Protein AF-A0A967HDT1-F1 (afdb_monomer_lite)

pLDDT: mean 88.94, std 8.3, range [60.56, 97.44]

Sequence (86 aa):
MENVMGPALDRQVQEGRINSWGWLSHFVGGKYRRLLTMDGADHTALLEARTQVIQETNAQGALIAEFNDVCNGHDDVLWNIRVARP

Secondary structure (DSSP, 8-state):
-HHHHHHHHHHHHHTTSSSEEEEEE-SS--S-SEEEEEE-SSHHHHHHHHHHHHHHHHTTTHHHHHHHHHT---------------

Foldseek 3Di:
DCVQLVVLQVVCCVVQLWVDWDKDADPDDDPDGIDIDTHHDDDVSVVVSVVSSVVVSVVPPPVSVVVCVVVVDDDDDDDDDDDPDD

Radius of gyration: 14.37 Å; chains: 1; bounding box: 29×22×47 Å

Structure (mmCIF, N/CA/C/O backbone):
data_AF-A0A967HDT1-F1
#
_entry.id   AF-A0A967HDT1-F1
#
loop_
_atom_site.group_PDB
_atom_site.id
_atom_site.type_symbol
_atom_site.label_atom_id
_atom_site.label_alt_id
_atom_site.label_comp_id
_atom_site.label_asym_id
_atom_site.label_entity_id
_atom_site.label_seq_id
_atom_site.pdbx_PDB_ins_code
_atom_site.Cartn_x
_atom_site.Cartn_y
_atom_site.Cartn_z
_atom_site.occupancy
_atom_site.B_iso_or_equiv
_atom_site.auth_seq_id
_atom_site.auth_comp_id
_atom_site.auth_asym_id
_atom_site.auth_atom_id
_atom_site.pdbx_PDB_model_num
ATOM 1 N N . MET A 1 1 ? -0.550 -5.114 10.159 1.00 70.44 1 MET A N 1
ATOM 2 C CA . MET A 1 1 ? -0.210 -4.685 8.782 1.00 70.44 1 MET A CA 1
ATOM 3 C C . MET A 1 1 ? -1.189 -5.261 7.787 1.00 70.44 1 MET A C 1
ATOM 5 O O . MET A 1 1 ? -1.919 -4.464 7.229 1.00 70.44 1 MET A O 1
ATOM 9 N N . GLU A 1 2 ? -1.275 -6.585 7.613 1.00 80.06 2 GLU A N 1
ATOM 10 C CA . GLU A 1 2 ? -2.324 -7.205 6.776 1.00 80.06 2 GLU A CA 1
ATOM 11 C C . GLU A 1 2 ? -3.718 -6.777 7.235 1.00 80.06 2 GLU A C 1
ATOM 13 O O . GLU A 1 2 ? -4.455 -6.200 6.460 1.00 80.06 2 GLU A O 1
ATOM 18 N N . ASN A 1 3 ? -4.017 -6.858 8.530 1.00 84.00 3 ASN A N 1
ATOM 19 C CA . ASN A 1 3 ? -5.317 -6.400 9.047 1.00 84.00 3 ASN A CA 1
ATOM 20 C C . ASN A 1 3 ? -5.513 -4.872 9.042 1.00 84.00 3 ASN A C 1
ATOM 22 O O . ASN A 1 3 ? -6.609 -4.408 9.320 1.00 84.00 3 ASN A O 1
ATOM 26 N N . VAL A 1 4 ? -4.451 -4.098 8.793 1.00 88.69 4 VAL A N 1
ATOM 27 C CA . VAL A 1 4 ? -4.478 -2.627 8.867 1.00 88.69 4 VAL A CA 1
ATOM 28 C C . VAL A 1 4 ? -4.602 -2.049 7.460 1.00 88.69 4 VAL A C 1
ATOM 30 O O . VAL A 1 4 ? -5.584 -1.403 7.135 1.00 88.69 4 VAL A O 1
ATOM 33 N N . MET A 1 5 ? -3.642 -2.336 6.581 1.00 91.50 5 MET A N 1
ATOM 34 C CA . MET A 1 5 ? -3.637 -1.834 5.203 1.00 91.50 5 MET A CA 1
ATOM 35 C C . MET A 1 5 ? -4.178 -2.848 4.191 1.00 91.50 5 MET A C 1
ATOM 37 O O . MET A 1 5 ? -4.571 -2.444 3.103 1.00 91.50 5 MET A O 1
ATOM 41 N N . GLY A 1 6 ? -4.192 -4.145 4.516 1.00 93.81 6 GLY A N 1
ATOM 42 C CA . GLY A 1 6 ? -4.528 -5.215 3.571 1.00 93.81 6 GLY A CA 1
ATOM 43 C C . GLY A 1 6 ? -5.905 -5.058 2.932 1.00 93.81 6 GLY A C 1
ATOM 44 O O . GLY A 1 6 ? -5.954 -5.003 1.712 1.00 93.81 6 GLY A O 1
ATOM 45 N N . PRO A 1 7 ? -7.000 -4.847 3.691 1.00 94.88 7 PRO A N 1
ATOM 46 C CA . PRO A 1 7 ? -8.318 -4.627 3.092 1.00 94.88 7 PRO A CA 1
ATOM 47 C C . PRO A 1 7 ? -8.366 -3.442 2.117 1.00 94.88 7 PRO A C 1
ATOM 49 O O . PRO A 1 7 ? -8.992 -3.527 1.062 1.00 94.88 7 PRO A O 1
ATOM 52 N N . ALA A 1 8 ? -7.687 -2.338 2.446 1.00 95.69 8 ALA A N 1
ATOM 53 C CA . ALA A 1 8 ? -7.620 -1.174 1.567 1.00 95.69 8 ALA A CA 1
ATOM 54 C C . ALA A 1 8 ? -6.807 -1.483 0.299 1.00 95.69 8 ALA A C 1
ATOM 56 O O . ALA A 1 8 ? -7.223 -1.113 -0.795 1.00 95.69 8 ALA A O 1
ATOM 57 N N . LEU A 1 9 ? -5.684 -2.195 0.427 1.00 96.69 9 LEU A N 1
ATOM 58 C CA . LEU A 1 9 ? -4.841 -2.612 -0.697 1.00 96.69 9 LEU A CA 1
ATOM 59 C C . LEU A 1 9 ? -5.540 -3.636 -1.604 1.00 96.69 9 LEU A C 1
ATOM 61 O O . LEU A 1 9 ? -5.503 -3.486 -2.823 1.00 96.69 9 LEU A O 1
ATOM 65 N N . ASP A 1 10 ? -6.242 -4.616 -1.033 1.00 97.19 10 ASP A N 1
ATOM 66 C CA . ASP A 1 10 ? -7.046 -5.592 -1.777 1.00 97.19 10 ASP A CA 1
ATOM 67 C C . ASP A 1 10 ? -8.116 -4.898 -2.611 1.00 97.19 10 ASP A C 1
ATOM 69 O O . ASP A 1 10 ? -8.317 -5.226 -3.780 1.00 97.19 10 ASP A O 1
ATOM 73 N N . ARG A 1 11 ? -8.762 -3.878 -2.045 1.00 96.56 11 ARG A N 1
ATOM 74 C CA . ARG A 1 11 ? -9.727 -3.065 -2.777 1.00 96.56 11 ARG A CA 1
ATOM 75 C C . ARG A 1 11 ? -9.071 -2.290 -3.928 1.00 96.56 11 ARG A C 1
ATOM 77 O O . ARG A 1 11 ? -9.638 -2.232 -5.013 1.00 96.56 11 ARG A O 1
ATOM 84 N N . GLN A 1 12 ? -7.867 -1.740 -3.744 1.00 97.44 12 GLN A N 1
ATOM 85 C CA . GLN A 1 12 ? -7.129 -1.089 -4.840 1.00 97.44 12 GLN A CA 1
ATOM 86 C C . GLN A 1 12 ? -6.792 -2.064 -5.980 1.00 97.44 12 GLN A C 1
ATOM 88 O O . GLN A 1 12 ? -6.855 -1.665 -7.144 1.00 97.44 12 GLN A O 1
ATOM 93 N N . VAL A 1 13 ? -6.480 -3.327 -5.659 1.00 97.38 13 VAL A N 1
ATOM 94 C CA . VAL A 1 13 ? -6.291 -4.393 -6.659 1.00 97.38 13 VAL A CA 1
ATOM 95 C C . VAL A 1 13 ? -7.604 -4.708 -7.375 1.00 97.38 13 VAL A C 1
ATOM 97 O O . VAL A 1 13 ? -7.645 -4.736 -8.602 1.00 97.38 13 VAL A O 1
ATOM 100 N N . GLN A 1 14 ? -8.696 -4.903 -6.632 1.00 97.31 14 GLN A N 1
ATOM 101 C CA . GLN A 1 14 ? -10.017 -5.212 -7.198 1.00 97.31 14 GLN A CA 1
ATOM 102 C C . GLN A 1 14 ? -10.534 -4.108 -8.127 1.00 97.31 14 GLN A C 1
ATOM 104 O O . GLN A 1 14 ? -11.170 -4.394 -9.137 1.00 97.31 14 GLN A O 1
ATOM 109 N N . GLU A 1 15 ? -10.239 -2.850 -7.804 1.00 95.94 15 GLU A N 1
ATOM 110 C CA . GLU A 1 15 ? -10.600 -1.686 -8.616 1.00 95.94 15 GLU A CA 1
ATOM 111 C C . GLU A 1 15 ? -9.589 -1.398 -9.745 1.00 95.94 15 GLU A C 1
ATOM 113 O O . GLU A 1 15 ? -9.741 -0.416 -10.471 1.00 95.94 15 GLU A O 1
ATOM 118 N N . GLY A 1 16 ? -8.562 -2.241 -9.913 1.00 95.44 16 GLY A N 1
ATOM 119 C CA . GLY A 1 16 ? -7.584 -2.157 -11.001 1.00 95.44 16 GLY A CA 1
ATOM 120 C C . GLY A 1 16 ? -6.627 -0.966 -10.915 1.00 95.44 16 GLY A C 1
ATOM 121 O O . GLY A 1 16 ? -6.008 -0.611 -11.915 1.00 95.44 16 GLY A O 1
ATOM 122 N N . ARG A 1 17 ? -6.509 -0.323 -9.746 1.00 95.25 17 ARG A N 1
ATOM 123 C CA . ARG A 1 17 ? -5.630 0.844 -9.548 1.00 95.25 17 ARG A CA 1
ATOM 124 C C . ARG A 1 17 ? -4.181 0.463 -9.272 1.00 95.25 17 ARG A C 1
ATOM 126 O O . ARG A 1 17 ? -3.271 1.206 -9.633 1.00 95.25 17 ARG A O 1
ATOM 133 N N . ILE A 1 18 ? -3.971 -0.698 -8.663 1.00 96.94 18 ILE A N 1
ATOM 134 C CA . ILE A 1 18 ? -2.668 -1.359 -8.562 1.00 96.94 18 ILE A CA 1
ATOM 135 C C . ILE A 1 18 ? -2.821 -2.789 -9.073 1.00 96.94 18 ILE A C 1
ATOM 137 O O . ILE A 1 18 ? -3.905 -3.363 -8.988 1.00 96.94 18 ILE A O 1
ATOM 141 N N . ASN A 1 19 ? -1.753 -3.372 -9.607 1.00 95.56 19 ASN A N 1
ATOM 142 C CA . ASN A 1 19 ? -1.799 -4.738 -10.125 1.00 95.56 19 ASN A CA 1
ATOM 143 C C . ASN A 1 19 ? -1.667 -5.753 -8.988 1.00 95.56 19 ASN A C 1
ATOM 145 O O . ASN A 1 19 ? -2.346 -6.778 -8.981 1.00 95.56 19 ASN A O 1
ATOM 149 N N . SER A 1 20 ? -0.772 -5.481 -8.036 1.00 95.56 20 SER A N 1
ATOM 150 C CA . SER A 1 20 ? -0.550 -6.340 -6.882 1.00 95.56 20 SER A CA 1
ATOM 151 C C . SER A 1 20 ? 0.045 -5.572 -5.706 1.00 95.56 20 SER A C 1
ATOM 153 O O . SER A 1 20 ? 0.522 -4.437 -5.829 1.00 95.56 20 SER A O 1
ATOM 155 N N . TRP A 1 21 ? 0.015 -6.216 -4.545 1.00 96.38 21 TRP A N 1
ATOM 156 C CA . TRP A 1 21 ? 0.744 -5.784 -3.368 1.00 96.38 21 TRP A CA 1
ATOM 157 C C . TRP A 1 21 ? 1.243 -6.998 -2.580 1.00 96.38 21 TRP A C 1
ATOM 159 O O . TRP A 1 21 ? 0.776 -8.120 -2.773 1.00 96.38 21 TRP A O 1
ATOM 169 N N . GLY A 1 22 ? 2.198 -6.778 -1.680 1.00 94.38 22 GLY A N 1
ATOM 170 C CA . GLY A 1 22 ? 2.693 -7.827 -0.797 1.00 94.38 22 GLY A CA 1
ATOM 171 C C . GLY A 1 22 ? 3.573 -7.299 0.326 1.00 94.38 22 GLY A C 1
ATOM 172 O O . GLY A 1 22 ? 4.046 -6.163 0.293 1.00 94.38 22 GLY A O 1
ATOM 173 N N . TRP A 1 23 ? 3.804 -8.147 1.326 1.00 89.94 23 TRP A N 1
ATOM 174 C CA . TRP A 1 23 ? 4.797 -7.903 2.366 1.00 89.94 23 TRP A CA 1
ATOM 175 C C . TRP A 1 23 ? 5.966 -8.860 2.205 1.00 89.94 23 TRP A C 1
ATOM 177 O O . TRP A 1 23 ? 5.797 -10.077 2.184 1.00 89.94 23 TRP A O 1
ATOM 187 N N . LEU A 1 24 ? 7.166 -8.297 2.162 1.00 87.06 24 LEU A N 1
ATOM 188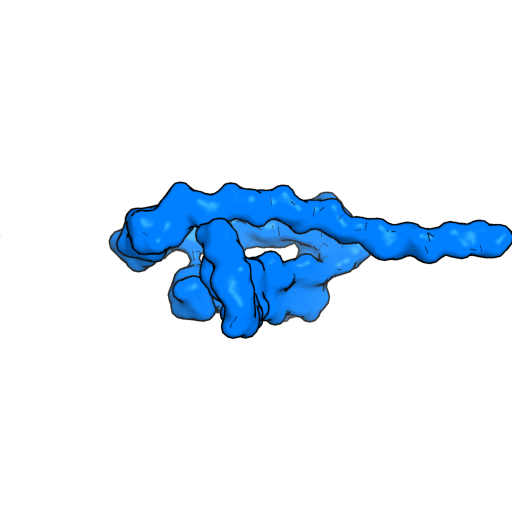 C CA . LEU A 1 24 ? 8.408 -9.044 2.266 1.00 87.06 24 LEU A CA 1
ATOM 189 C C . LEU A 1 24 ? 9.016 -8.801 3.644 1.00 87.06 24 LEU A C 1
ATOM 191 O O . LEU A 1 24 ? 8.932 -7.702 4.198 1.00 87.06 24 LEU A O 1
ATOM 195 N N . SER A 1 25 ? 9.640 -9.825 4.207 1.00 84.69 25 SER A N 1
ATOM 196 C CA . SER A 1 25 ? 10.437 -9.717 5.424 1.00 84.69 25 SER A CA 1
ATOM 197 C C . SER A 1 25 ? 11.906 -9.943 5.095 1.00 84.69 25 SER A C 1
ATOM 199 O O . SER A 1 25 ? 12.256 -10.710 4.196 1.00 84.69 25 SER A O 1
ATOM 201 N N . HIS A 1 26 ? 12.786 -9.257 5.820 1.00 76.06 26 HIS A N 1
ATOM 202 C CA . HIS A 1 26 ? 14.212 -9.526 5.705 1.00 76.06 26 HIS A CA 1
ATOM 203 C C . HIS A 1 26 ? 14.537 -10.880 6.340 1.00 76.06 26 HIS A C 1
ATOM 205 O O . HIS A 1 26 ? 14.146 -11.145 7.477 1.00 76.06 26 HIS A O 1
ATOM 211 N N . PHE A 1 27 ? 15.289 -11.714 5.618 1.00 73.75 27 PHE A N 1
ATOM 212 C CA . PHE A 1 27 ? 15.781 -12.991 6.141 1.00 73.75 27 PHE A CA 1
ATOM 213 C C . PHE A 1 27 ? 16.926 -12.800 7.153 1.00 73.75 27 PHE A C 1
ATOM 215 O O . PHE A 1 27 ? 17.018 -13.528 8.136 1.00 73.75 27 PHE A O 1
ATOM 222 N N . VAL A 1 28 ? 17.773 -11.785 6.948 1.00 76.50 28 VAL A N 1
ATOM 223 C CA . VAL A 1 28 ? 18.848 -11.371 7.866 1.00 76.50 28 VAL A CA 1
ATOM 224 C C . VAL A 1 28 ? 18.731 -9.867 8.093 1.00 76.50 28 VAL A C 1
ATOM 226 O O . VAL A 1 28 ? 18.340 -9.151 7.177 1.00 76.50 28 VAL A O 1
ATOM 229 N N . GLY A 1 29 ? 19.014 -9.416 9.319 1.00 69.12 29 GLY A N 1
ATOM 230 C CA . GLY A 1 29 ? 18.659 -8.094 9.846 1.00 69.12 29 GLY A CA 1
ATOM 231 C C . GLY A 1 29 ? 18.918 -6.872 8.949 1.00 69.12 29 GLY A C 1
ATOM 232 O O . GLY A 1 29 ? 19.758 -6.870 8.058 1.00 69.12 29 GLY A O 1
ATOM 233 N N . GLY A 1 30 ? 18.197 -5.792 9.253 1.00 75.12 30 GLY A N 1
ATOM 234 C CA . GLY A 1 30 ? 18.276 -4.481 8.611 1.00 75.12 30 GLY A CA 1
ATOM 235 C C . GLY A 1 30 ? 17.517 -3.441 9.442 1.00 75.12 30 GLY A C 1
ATOM 236 O O . GLY A 1 30 ? 16.819 -3.806 10.391 1.00 75.12 30 GLY A O 1
ATOM 237 N N . LYS A 1 31 ? 17.642 -2.149 9.102 1.00 83.06 31 LYS A N 1
ATOM 238 C CA . LYS A 1 31 ? 16.950 -1.052 9.818 1.00 83.06 31 LYS A CA 1
ATOM 239 C C . LYS A 1 31 ? 15.433 -1.276 9.872 1.00 83.06 31 LYS A C 1
ATOM 241 O O . LYS A 1 31 ? 14.813 -1.063 10.909 1.00 83.06 31 LYS A O 1
ATOM 246 N N . TYR A 1 32 ? 14.856 -1.763 8.774 1.00 85.00 32 TYR A N 1
ATOM 247 C CA . TYR A 1 32 ? 13.441 -2.115 8.679 1.00 85.00 32 TYR A CA 1
ATOM 248 C C . TYR A 1 32 ? 13.261 -3.627 8.649 1.00 85.00 32 TYR A C 1
ATOM 250 O O . TYR A 1 32 ? 14.003 -4.340 7.984 1.00 85.00 32 TYR A O 1
ATOM 258 N N . ARG A 1 33 ? 12.246 -4.135 9.350 1.00 79.31 33 ARG A N 1
ATOM 259 C CA . ARG A 1 33 ? 11.967 -5.581 9.434 1.00 79.31 33 ARG A CA 1
ATOM 260 C C . ARG A 1 33 ? 11.068 -6.097 8.306 1.00 79.31 33 ARG A C 1
ATOM 262 O O . ARG A 1 33 ? 10.988 -7.304 8.098 1.00 79.31 33 ARG A O 1
ATOM 269 N N . ARG A 1 34 ? 10.373 -5.193 7.609 1.00 84.88 34 ARG A N 1
ATOM 270 C CA . ARG A 1 34 ? 9.353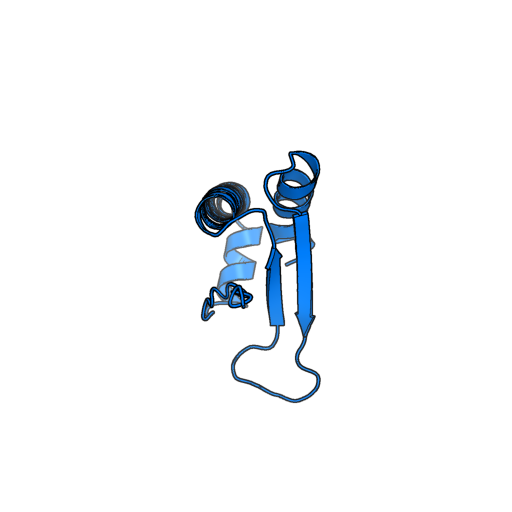 -5.497 6.598 1.00 84.88 34 ARG A CA 1
ATOM 271 C C . ARG A 1 34 ? 9.393 -4.469 5.471 1.00 84.88 34 ARG A C 1
ATOM 273 O O . ARG A 1 34 ? 9.713 -3.312 5.729 1.00 84.88 34 ARG A O 1
ATOM 280 N N . LEU A 1 35 ? 9.023 -4.897 4.272 1.00 88.19 35 LEU A N 1
ATOM 281 C CA . LEU A 1 35 ? 8.914 -4.089 3.062 1.00 88.19 35 LEU A CA 1
ATOM 282 C C . LEU A 1 35 ? 7.525 -4.286 2.450 1.00 88.19 35 LEU A C 1
ATOM 284 O O . LEU A 1 35 ? 7.143 -5.420 2.167 1.00 88.19 35 LEU A O 1
ATOM 288 N N . LEU A 1 36 ? 6.797 -3.187 2.244 1.00 91.12 36 LEU A N 1
ATOM 289 C CA . LEU A 1 36 ? 5.566 -3.180 1.456 1.00 91.12 36 LEU A CA 1
ATOM 290 C C . LEU A 1 36 ? 5.947 -3.050 -0.008 1.00 91.12 36 LEU A C 1
ATOM 292 O O . LEU A 1 36 ? 6.561 -2.056 -0.392 1.00 91.12 36 LEU A O 1
ATOM 296 N N . THR A 1 37 ? 5.554 -4.014 -0.823 1.00 93.44 37 THR A N 1
ATOM 297 C CA . THR A 1 37 ? 5.656 -3.916 -2.275 1.00 93.44 37 THR A CA 1
ATOM 298 C C . THR A 1 37 ? 4.287 -3.620 -2.854 1.00 93.44 37 THR A C 1
ATOM 300 O O . THR A 1 37 ? 3.294 -4.205 -2.429 1.00 93.44 37 THR A O 1
ATOM 303 N N . MET A 1 38 ? 4.240 -2.717 -3.825 1.00 95.12 38 MET A N 1
ATOM 304 C CA . MET A 1 38 ? 3.065 -2.434 -4.644 1.00 95.12 38 MET A CA 1
ATOM 305 C C . MET A 1 38 ? 3.564 -2.210 -6.067 1.00 95.12 38 MET A C 1
ATOM 307 O O . MET A 1 38 ? 4.598 -1.563 -6.251 1.00 95.12 38 MET A O 1
ATOM 311 N N . ASP A 1 39 ? 2.837 -2.706 -7.056 1.00 94.94 39 ASP A N 1
ATOM 312 C CA . ASP A 1 39 ? 3.106 -2.406 -8.458 1.00 94.94 39 ASP A CA 1
ATOM 313 C C . ASP A 1 39 ? 1.816 -2.016 -9.182 1.00 94.94 39 ASP A C 1
ATOM 315 O O . ASP A 1 39 ? 0.710 -2.342 -8.755 1.00 94.94 39 ASP A O 1
ATOM 319 N N . GLY A 1 40 ? 1.957 -1.259 -10.263 1.00 92.44 40 GLY A N 1
ATOM 320 C CA . GLY A 1 40 ? 0.844 -0.663 -10.987 1.00 92.44 40 GLY A CA 1
ATOM 321 C C . GLY A 1 40 ? 1.278 -0.207 -12.372 1.00 92.44 40 GLY A C 1
ATOM 322 O O . GLY A 1 40 ? 2.418 -0.432 -12.780 1.00 92.44 40 GLY A O 1
ATOM 323 N N . ALA A 1 41 ? 0.360 0.434 -13.094 1.00 91.75 41 ALA A N 1
ATOM 324 C CA . ALA A 1 41 ? 0.587 0.866 -14.473 1.00 91.75 41 ALA A CA 1
ATOM 325 C C . ALA A 1 41 ? 1.728 1.891 -14.602 1.00 91.75 41 ALA A C 1
ATOM 327 O O . ALA A 1 41 ? 2.577 1.777 -15.486 1.00 91.75 41 ALA A O 1
ATOM 328 N N . ASP A 1 42 ? 1.759 2.876 -13.706 1.00 91.81 42 ASP A N 1
ATOM 329 C CA . ASP A 1 42 ? 2.785 3.911 -13.645 1.00 91.81 42 ASP A CA 1
ATOM 330 C C . ASP A 1 42 ? 2.895 4.504 -12.230 1.00 91.81 42 ASP A C 1
ATOM 332 O O . ASP A 1 42 ? 2.145 4.154 -11.316 1.00 91.81 42 ASP A O 1
ATOM 336 N N . HIS A 1 43 ? 3.872 5.394 -12.035 1.00 92.94 43 HIS A N 1
ATOM 337 C CA . HIS A 1 43 ? 4.127 6.022 -10.737 1.00 92.94 43 HIS A CA 1
ATOM 338 C C . HIS A 1 43 ? 2.991 6.925 -10.261 1.00 92.94 43 HIS A C 1
ATOM 340 O O . HIS A 1 43 ? 2.742 6.969 -9.060 1.00 92.94 43 HIS A O 1
ATOM 346 N N . THR A 1 44 ? 2.305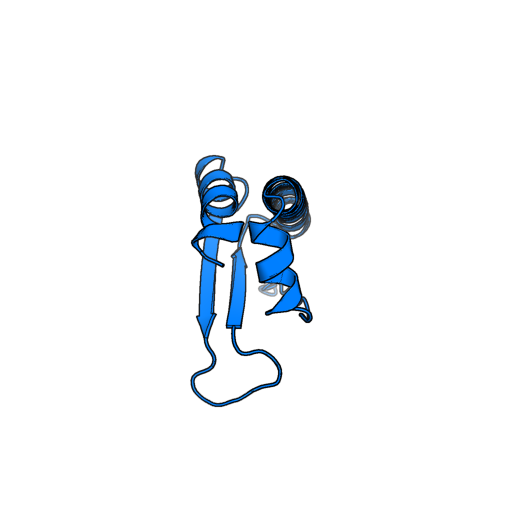 7.627 -11.162 1.00 93.88 44 THR A N 1
ATOM 347 C CA . THR A 1 44 ? 1.215 8.533 -10.785 1.00 93.88 44 THR A CA 1
ATOM 348 C C . THR A 1 44 ? 0.039 7.730 -10.247 1.00 93.88 44 THR A C 1
ATOM 350 O O . THR A 1 44 ? -0.380 7.956 -9.113 1.00 93.88 44 THR A O 1
ATOM 353 N N . ALA A 1 45 ? -0.418 6.725 -10.998 1.00 92.69 45 ALA A N 1
ATOM 354 C CA . ALA A 1 45 ? -1.504 5.846 -10.574 1.00 92.69 45 ALA A CA 1
ATOM 355 C C . ALA A 1 45 ? -1.177 5.130 -9.249 1.00 92.69 45 ALA A C 1
ATOM 357 O O . ALA A 1 45 ? -2.017 5.053 -8.351 1.00 92.69 45 ALA A O 1
ATOM 358 N N . LEU A 1 46 ? 0.071 4.668 -9.083 1.00 94.75 46 LEU A N 1
ATOM 359 C CA . LEU A 1 46 ? 0.519 4.007 -7.854 1.00 94.75 46 LEU A CA 1
ATOM 360 C C . LEU A 1 46 ? 0.462 4.942 -6.633 1.00 94.75 46 LEU A C 1
ATOM 362 O O . LEU A 1 46 ? 0.030 4.534 -5.553 1.00 94.75 46 LEU A O 1
ATOM 366 N N . LEU A 1 47 ? 0.894 6.197 -6.787 1.00 95.31 47 LEU A N 1
ATOM 367 C CA . LEU A 1 47 ? 0.890 7.188 -5.706 1.00 95.31 47 LEU A CA 1
ATOM 368 C C . LEU A 1 47 ? -0.529 7.651 -5.348 1.00 95.31 47 LEU A C 1
ATOM 370 O O . LEU A 1 47 ? -0.832 7.842 -4.166 1.00 95.31 47 LEU A O 1
ATOM 374 N N . GLU A 1 48 ? -1.415 7.782 -6.334 1.00 96.25 48 GLU A N 1
ATOM 375 C CA . GLU A 1 48 ? -2.834 8.069 -6.102 1.00 96.25 48 GLU A CA 1
ATOM 376 C C . GLU A 1 48 ? -3.503 6.936 -5.314 1.00 96.25 48 GLU A C 1
ATOM 378 O O . GLU A 1 48 ? -4.141 7.185 -4.286 1.00 96.25 48 GLU A O 1
ATOM 383 N N . ALA A 1 49 ? -3.284 5.684 -5.723 1.00 96.50 49 ALA A N 1
ATOM 384 C CA . ALA A 1 49 ? -3.776 4.512 -5.005 1.00 96.50 49 ALA A CA 1
ATOM 385 C C . ALA A 1 49 ? -3.232 4.452 -3.569 1.00 96.50 49 ALA A C 1
ATOM 387 O O . ALA A 1 49 ? -3.986 4.241 -2.615 1.00 96.50 49 ALA A O 1
ATOM 388 N N . ARG A 1 50 ? -1.930 4.708 -3.382 1.00 95.38 50 ARG A N 1
ATOM 389 C CA . ARG A 1 50 ? -1.309 4.739 -2.051 1.00 95.38 50 ARG A CA 1
ATOM 390 C C . ARG A 1 50 ? -1.896 5.839 -1.167 1.00 95.38 50 ARG A C 1
ATOM 392 O O . ARG A 1 50 ? -2.091 5.610 0.025 1.00 95.38 50 ARG A O 1
ATOM 399 N N . THR A 1 51 ? -2.216 7.000 -1.731 1.00 96.19 51 THR A N 1
ATOM 400 C CA . THR A 1 51 ? -2.868 8.091 -0.993 1.00 96.19 51 THR A CA 1
ATOM 401 C C . THR A 1 51 ? -4.231 7.656 -0.457 1.00 96.19 51 THR A C 1
ATOM 403 O O . THR A 1 51 ? -4.521 7.879 0.719 1.00 96.19 51 THR A O 1
ATOM 406 N N . GLN A 1 52 ? -5.034 6.968 -1.271 1.00 96.06 52 GLN A N 1
ATOM 407 C CA . GLN A 1 52 ? -6.332 6.438 -0.837 1.00 96.06 52 GLN A CA 1
ATOM 408 C C . GLN A 1 52 ? -6.183 5.389 0.273 1.00 96.06 52 GLN A C 1
ATOM 410 O O . GLN A 1 52 ? -6.888 5.449 1.278 1.00 96.06 52 GLN A O 1
ATOM 415 N N . VAL A 1 53 ? -5.213 4.475 0.145 1.00 95.50 53 VAL A N 1
ATOM 416 C CA . VAL A 1 53 ? -4.914 3.476 1.189 1.00 95.50 53 VAL A CA 1
ATOM 417 C C . VAL A 1 53 ? -4.562 4.151 2.511 1.00 95.50 53 VAL A C 1
ATOM 419 O O . VAL A 1 53 ? -5.057 3.734 3.556 1.00 95.50 53 VAL A O 1
ATOM 422 N N . ILE A 1 54 ? -3.736 5.201 2.485 1.00 92.69 54 ILE A N 1
ATOM 423 C CA . ILE A 1 54 ? -3.367 5.957 3.689 1.00 92.69 54 ILE A CA 1
ATOM 424 C C . ILE A 1 54 ? -4.600 6.618 4.312 1.00 92.69 54 ILE A C 1
ATOM 426 O O . ILE A 1 54 ? -4.790 6.520 5.522 1.00 92.69 54 ILE A O 1
ATOM 430 N N . GLN A 1 55 ? -5.449 7.262 3.509 1.00 93.69 55 GLN A N 1
ATOM 431 C CA . GLN A 1 55 ? -6.667 7.918 3.996 1.00 93.69 55 GLN A CA 1
ATOM 432 C C . GLN A 1 55 ? -7.613 6.926 4.683 1.00 93.69 55 GLN A C 1
ATOM 434 O O . GLN A 1 55 ? -8.068 7.178 5.798 1.00 93.69 55 GLN A O 1
ATOM 439 N N . GLU A 1 56 ? -7.852 5.773 4.064 1.00 93.88 56 GLU A N 1
ATOM 440 C CA . GLU A 1 56 ? -8.697 4.718 4.634 1.00 93.88 56 GLU A CA 1
ATOM 441 C C . GLU A 1 56 ? -8.095 4.090 5.879 1.00 93.88 56 GLU A C 1
ATOM 443 O O . GLU A 1 56 ? -8.795 3.828 6.855 1.00 93.88 56 GLU A O 1
ATOM 448 N N . THR A 1 57 ? -6.784 3.875 5.868 1.00 91.81 57 THR A N 1
ATOM 449 C CA . THR A 1 57 ? -6.082 3.302 7.011 1.00 91.81 57 THR A CA 1
ATOM 450 C C . THR A 1 57 ? -6.116 4.259 8.205 1.00 91.81 57 THR A C 1
ATOM 452 O O . THR A 1 57 ? -6.374 3.837 9.331 1.00 91.81 57 THR A O 1
ATOM 455 N N . ASN A 1 58 ? -5.950 5.562 7.972 1.00 90.44 58 ASN A N 1
ATOM 456 C CA . ASN A 1 58 ? -6.028 6.583 9.018 1.00 90.44 58 ASN A CA 1
ATOM 457 C C . ASN A 1 58 ? -7.426 6.699 9.644 1.00 90.44 58 ASN A C 1
AT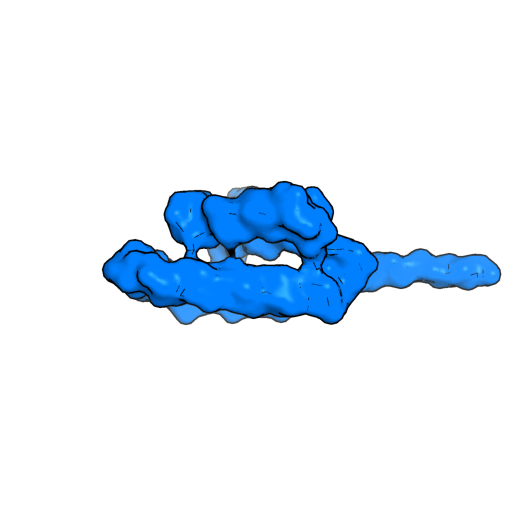OM 459 O O . ASN A 1 58 ? -7.547 7.129 10.791 1.00 90.44 58 ASN A O 1
ATOM 463 N N . ALA A 1 59 ? -8.477 6.270 8.941 1.00 91.62 59 ALA A N 1
ATOM 464 C CA . ALA A 1 59 ? -9.833 6.230 9.482 1.00 91.62 59 ALA A CA 1
ATOM 465 C C . ALA A 1 59 ? -10.055 5.099 10.513 1.00 91.62 59 ALA A C 1
ATOM 467 O O . ALA A 1 59 ? -11.099 5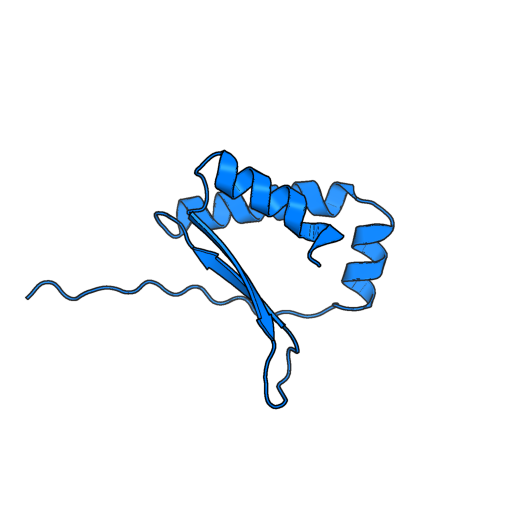.063 11.159 1.00 91.62 59 ALA A O 1
ATOM 468 N N . GLN A 1 60 ? -9.086 4.195 10.718 1.00 89.38 60 GLN A N 1
ATOM 469 C CA . GLN A 1 60 ? -9.217 3.033 11.616 1.00 89.38 60 GLN A CA 1
ATOM 470 C C . GLN A 1 60 ? -8.979 3.344 13.109 1.00 89.38 60 GLN A C 1
ATOM 472 O O . GLN A 1 60 ? -8.974 2.434 13.941 1.00 89.38 60 GLN A O 1
ATOM 477 N N . GLY A 1 61 ? -8.781 4.613 13.479 1.00 90.62 61 GLY A N 1
ATOM 478 C CA . GLY A 1 61 ? -8.716 5.064 14.874 1.00 90.62 61 GLY A CA 1
ATOM 479 C C . GLY A 1 61 ? -7.626 4.380 15.712 1.00 90.62 61 GLY A C 1
ATOM 480 O O . GLY A 1 61 ? -6.435 4.525 15.445 1.00 90.62 61 GLY A O 1
ATOM 481 N N . ALA A 1 62 ? -8.024 3.647 16.756 1.00 92.25 62 ALA A N 1
ATOM 482 C CA . ALA A 1 62 ? -7.087 3.038 17.706 1.00 92.25 62 ALA A CA 1
ATOM 483 C C . ALA A 1 62 ? -6.149 2.004 17.057 1.00 92.25 62 ALA A C 1
ATOM 485 O O . ALA A 1 62 ? -4.978 1.932 17.419 1.00 92.25 62 ALA A O 1
ATOM 486 N N . LEU A 1 63 ? -6.637 1.251 16.065 1.00 89.19 63 LEU A N 1
ATOM 487 C CA . LEU A 1 63 ? -5.847 0.216 15.396 1.00 89.19 63 LEU A CA 1
ATOM 488 C C . LEU A 1 63 ? -4.663 0.813 14.621 1.00 89.19 63 LEU A C 1
ATOM 490 O O . LEU A 1 63 ? -3.545 0.301 14.694 1.00 89.19 63 LEU A O 1
ATOM 494 N N . ILE A 1 64 ? -4.893 1.911 13.893 1.00 90.88 64 ILE A N 1
ATOM 495 C CA . ILE A 1 64 ? -3.821 2.603 13.171 1.00 90.88 64 ILE A CA 1
ATOM 496 C C . ILE A 1 64 ? -2.888 3.349 14.133 1.00 90.88 64 IL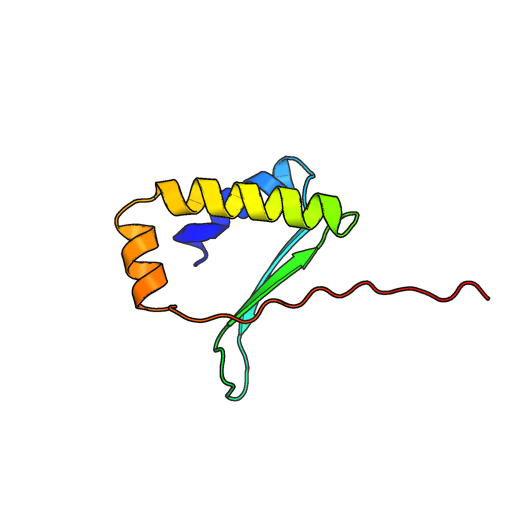E A C 1
ATOM 498 O O . ILE A 1 64 ? -1.683 3.390 13.900 1.00 90.88 64 ILE A O 1
ATOM 502 N N . ALA A 1 65 ? -3.404 3.872 15.249 1.00 91.62 65 ALA A N 1
ATOM 503 C CA . ALA A 1 65 ? -2.575 4.501 16.273 1.00 91.62 65 ALA A CA 1
ATOM 504 C C . ALA A 1 65 ? -1.576 3.509 16.897 1.00 91.62 65 ALA A C 1
ATOM 506 O O . ALA A 1 65 ? -0.379 3.788 16.916 1.00 91.62 65 ALA A O 1
ATOM 507 N N . GLU A 1 66 ? -2.043 2.333 17.329 1.00 92.06 66 GLU A N 1
ATOM 508 C CA . GLU A 1 66 ? -1.177 1.267 17.857 1.00 92.06 66 GLU A CA 1
ATOM 509 C C . GLU A 1 66 ? -0.165 0.802 16.805 1.00 92.06 66 GLU A C 1
ATOM 511 O O . GLU A 1 66 ? 1.026 0.645 17.080 1.00 92.06 66 GLU A O 1
ATOM 516 N N . PHE A 1 67 ? -0.621 0.623 15.564 1.00 88.88 67 PHE A N 1
ATOM 517 C CA . PHE A 1 67 ? 0.261 0.230 14.477 1.00 88.88 67 PHE A CA 1
ATOM 518 C C . PHE A 1 67 ? 1.391 1.247 14.247 1.00 88.88 67 PHE A C 1
ATOM 520 O O . PHE A 1 67 ? 2.547 0.839 14.106 1.00 88.88 67 PHE A O 1
ATOM 527 N N . ASN A 1 68 ? 1.074 2.543 14.233 1.00 89.69 68 ASN A N 1
ATOM 528 C CA . ASN A 1 68 ? 2.050 3.614 14.040 1.00 89.69 68 ASN A CA 1
ATOM 529 C C . ASN A 1 68 ? 3.013 3.751 15.224 1.00 89.69 68 ASN A C 1
ATOM 531 O O . ASN A 1 68 ? 4.180 4.054 15.001 1.00 89.69 68 ASN A O 1
ATOM 535 N N . ASP A 1 69 ? 2.566 3.488 16.454 1.00 92.00 69 ASP A N 1
ATOM 536 C CA . ASP A 1 69 ? 3.436 3.476 17.636 1.00 92.00 69 ASP A CA 1
ATOM 537 C C . ASP A 1 69 ? 4.499 2.367 17.537 1.00 92.00 69 ASP A C 1
ATOM 539 O O . ASP A 1 69 ? 5.701 2.612 17.665 1.00 92.00 69 ASP A O 1
ATOM 543 N N . VAL A 1 70 ? 4.073 1.151 17.179 1.00 88.06 70 VAL A N 1
ATOM 544 C CA . VAL A 1 70 ? 4.971 -0.008 17.027 1.00 88.06 70 VAL A CA 1
ATOM 545 C C . VAL A 1 70 ? 5.850 0.094 15.770 1.00 88.06 70 VAL A C 1
ATOM 547 O O . VAL A 1 70 ? 6.953 -0.460 15.724 1.00 88.06 70 VAL A O 1
ATOM 550 N N . CYS A 1 71 ? 5.363 0.765 14.723 1.00 85.56 71 CYS A N 1
ATOM 551 C CA . CYS A 1 71 ? 6.003 0.873 13.408 1.00 85.56 71 CYS A CA 1
ATOM 552 C C . CYS A 1 71 ? 6.256 2.335 13.016 1.00 85.56 71 CYS A C 1
ATOM 554 O O . CYS A 1 71 ? 5.883 2.765 11.928 1.00 85.56 71 CYS A O 1
ATOM 556 N N . ASN A 1 72 ? 6.919 3.087 13.890 1.00 86.06 72 ASN A N 1
ATOM 557 C CA . ASN A 1 72 ? 7.070 4.543 13.795 1.00 86.06 72 ASN A CA 1
ATOM 558 C C . ASN A 1 72 ? 8.118 5.061 12.785 1.00 86.06 72 ASN A C 1
ATOM 560 O O . ASN A 1 72 ? 8.495 6.231 12.836 1.00 86.06 72 ASN A O 1
ATOM 564 N N . GLY A 1 73 ? 8.607 4.219 11.873 1.00 86.62 73 GLY A N 1
ATOM 565 C CA . GLY A 1 73 ? 9.614 4.613 10.890 1.00 86.62 73 GLY A CA 1
ATOM 566 C C . GLY A 1 73 ? 9.556 3.781 9.614 1.00 86.62 73 GLY A C 1
ATOM 567 O O . GLY A 1 73 ? 9.385 2.561 9.662 1.00 86.62 73 GLY A O 1
ATOM 568 N N . HIS A 1 74 ? 9.737 4.450 8.478 1.00 88.94 74 HIS A N 1
ATOM 569 C CA . HIS A 1 74 ? 9.842 3.848 7.152 1.00 88.94 74 HIS A CA 1
ATOM 570 C C . HIS A 1 74 ? 10.733 4.713 6.253 1.00 88.94 74 HIS A C 1
ATOM 572 O O . HIS A 1 74 ? 10.895 5.904 6.503 1.00 88.94 74 HIS A O 1
ATOM 578 N N . ASP A 1 75 ? 11.289 4.098 5.211 1.00 90.06 75 ASP A N 1
ATOM 579 C CA . ASP A 1 75 ? 11.847 4.795 4.054 1.00 90.06 75 ASP A CA 1
ATOM 580 C C . ASP A 1 75 ? 11.094 4.286 2.820 1.00 90.06 75 ASP A C 1
ATOM 582 O O . ASP A 1 75 ? 10.883 3.077 2.678 1.00 90.06 75 ASP A O 1
ATOM 586 N N . ASP A 1 76 ? 10.693 5.198 1.937 1.00 89.81 76 ASP A N 1
ATOM 587 C CA . ASP A 1 76 ? 9.959 4.865 0.718 1.00 89.81 76 ASP A CA 1
ATOM 588 C C . ASP A 1 76 ? 10.878 4.966 -0.502 1.00 89.81 76 ASP A C 1
ATOM 590 O O . ASP A 1 76 ? 11.614 5.939 -0.677 1.00 89.81 76 ASP A O 1
ATOM 594 N N . VAL A 1 77 ? 10.815 3.960 -1.373 1.00 89.31 77 VAL A N 1
ATOM 595 C CA . VAL A 1 77 ? 11.560 3.925 -2.634 1.00 89.31 77 VAL A CA 1
ATOM 596 C C . VAL A 1 77 ? 10.604 3.676 -3.793 1.00 89.31 77 VAL A C 1
ATOM 598 O O . VAL A 1 77 ? 9.713 2.835 -3.705 1.00 89.31 77 VAL A O 1
ATOM 601 N N . LEU A 1 78 ? 10.802 4.400 -4.896 1.00 92.25 78 LEU A N 1
ATOM 602 C CA . LEU A 1 78 ? 10.108 4.159 -6.157 1.00 92.25 78 LEU A CA 1
ATOM 603 C C . LEU A 1 78 ? 11.130 3.726 -7.200 1.00 92.25 78 LEU A C 1
ATOM 605 O O . LEU A 1 78 ? 12.103 4.433 -7.462 1.00 92.25 78 LEU A O 1
ATOM 609 N N . TRP A 1 79 ? 10.886 2.585 -7.834 1.00 89.69 79 TRP A N 1
ATOM 610 C CA . TRP A 1 79 ? 11.669 2.128 -8.976 1.00 89.69 79 TRP A CA 1
ATOM 611 C C . TRP A 1 79 ? 10.788 2.053 -10.220 1.00 89.69 79 TRP A C 1
ATOM 613 O O . TRP A 1 79 ? 9.581 1.834 -10.148 1.00 89.69 79 TRP A O 1
ATOM 623 N N . ASN A 1 80 ? 11.393 2.266 -11.384 1.00 86.69 80 ASN A N 1
ATOM 624 C CA . ASN A 1 80 ? 10.766 2.017 -12.675 1.00 86.69 80 ASN A CA 1
ATOM 625 C C . ASN A 1 80 ? 11.788 1.294 -13.546 1.00 86.69 80 ASN A C 1
ATOM 627 O O . ASN A 1 80 ? 12.877 1.822 -13.784 1.00 86.69 80 ASN A O 1
ATOM 631 N N . ILE A 1 81 ? 11.451 0.087 -13.995 1.00 80.38 81 ILE A N 1
ATOM 632 C CA . ILE A 1 81 ? 12.314 -0.667 -14.899 1.00 80.38 81 ILE A CA 1
ATOM 633 C C . ILE A 1 81 ? 12.142 -0.066 -16.289 1.00 80.38 81 ILE A C 1
ATOM 635 O O . ILE A 1 81 ? 11.201 -0.371 -17.017 1.00 80.38 81 ILE A O 1
ATOM 639 N N . ARG A 1 82 ? 13.075 0.804 -16.668 1.00 77.75 82 ARG A N 1
ATOM 640 C CA . ARG A 1 82 ? 13.151 1.322 -18.031 1.00 77.75 82 ARG A CA 1
ATOM 641 C C . ARG A 1 82 ? 13.953 0.338 -18.868 1.00 77.75 82 ARG A C 1
ATOM 643 O O . ARG A 1 82 ? 15.175 0.288 -18.756 1.00 77.75 82 ARG A O 1
ATOM 650 N N . VAL A 1 83 ? 13.280 -0.437 -19.712 1.00 74.81 83 VAL A N 1
ATOM 651 C CA . VAL A 1 83 ? 13.975 -1.157 -20.782 1.00 74.81 83 VAL A CA 1
ATOM 652 C C . VAL A 1 83 ? 14.415 -0.104 -21.794 1.00 74.81 83 VAL A C 1
ATOM 654 O O . VAL A 1 83 ? 13.575 0.561 -22.402 1.00 74.81 83 VAL A O 1
ATOM 657 N N . ALA A 1 84 ? 15.725 0.097 -21.941 1.00 64.88 84 ALA A N 1
ATOM 658 C CA . ALA A 1 84 ? 16.242 0.902 -23.037 1.00 64.88 84 ALA A CA 1
ATOM 659 C C . ALA A 1 84 ? 15.786 0.246 -24.347 1.00 64.88 84 ALA A C 1
ATOM 661 O O . ALA A 1 84 ? 16.079 -0.925 -24.592 1.00 64.88 84 ALA A O 1
ATOM 662 N N . ARG A 1 85 ? 15.010 0.973 -25.155 1.00 61.12 85 ARG A N 1
ATOM 663 C CA . ARG A 1 85 ? 14.698 0.533 -26.517 1.00 61.12 85 ARG A CA 1
ATOM 664 C C . ARG A 1 85 ? 16.037 0.472 -27.278 1.00 61.12 85 ARG A C 1
ATOM 666 O O . ARG A 1 85 ? 16.809 1.417 -27.105 1.00 61.12 85 ARG A O 1
ATOM 673 N N . PRO A 1 86 ? 16.338 -0.615 -28.012 1.00 60.56 86 PRO A N 1
ATOM 674 C CA . PRO A 1 86 ? 17.572 -0.705 -28.791 1.00 60.56 86 PRO A CA 1
ATOM 675 C C . PRO A 1 86 ? 17.688 0.433 -29.808 1.00 60.56 86 PRO A C 1
ATOM 677 O O . PRO A 1 86 ? 16.628 0.922 -30.272 1.00 60.56 86 PRO A O 1
#